Protein AF-A0A2S7IJK1-F1 (afdb_monomer_lite)

Secondary structure (DSSP, 8-state):
-------------------TT----GGGS-HHHHHHHHHHHHHHHHHHHTHHHHHHHHHHHTHHHIIIII-GGGG-GGG--TTHHHHHHHHHHHHHHHHHHHHHHHHHHHH---TTGGG-------PPPP----PPPP-------S---TTS-----------

Radius of gyration: 39.15 Å; chains: 1; bounding box: 92×55×127 Å

pLDDT: mean 71.34, std 16.33, range [29.38, 93.75]

Foldseek 3Di:
DDDDDDDDDPDDDDDDPDDVPPDPDPPPDDPVVVVVVVVVVVVVVVVVVVPVVVVVVVCVVCLVVLQPPPDPCVVPCVVVCSNVVVVVVVVVVVVVVVVVVVVVVVVVVVPPPPPPPPPPPPPDPPPPDDPPPPDPDPPPPPPDPPDDPPPDDDDDPPPPPDD

Organism: NCBI:txid2094562

Structure (mmCIF, N/CA/C/O backbone):
data_AF-A0A2S7IJK1-F1
#
_entry.id   AF-A0A2S7IJK1-F1
#
loop_
_atom_site.group_PDB
_atom_site.id
_atom_site.type_symbol
_atom_site.label_atom_id
_atom_site.label_alt_id
_atom_site.label_comp_id
_atom_site.label_asym_id
_atom_site.label_entity_id
_atom_site.label_seq_id
_atom_site.pdbx_PDB_ins_code
_atom_site.Cartn_x
_atom_site.Cartn_y
_atom_site.Cartn_z
_atom_site.occupancy
_atom_site.B_iso_or_equiv
_atom_site.auth_seq_id
_atom_site.auth_comp_id
_atom_site.auth_asym_id
_atom_site.auth_atom_id
_atom_site.pdbx_PDB_model_num
ATOM 1 N N . MET A 1 1 ? 23.307 -27.486 -86.093 1.00 36.75 1 MET A N 1
ATOM 2 C CA . MET A 1 1 ? 22.169 -27.762 -85.185 1.00 36.75 1 MET A CA 1
ATOM 3 C C . MET A 1 1 ? 22.635 -27.444 -83.759 1.00 36.75 1 MET A C 1
ATOM 5 O O . MET A 1 1 ? 23.366 -28.226 -83.182 1.00 36.75 1 MET A O 1
ATOM 9 N N . ARG A 1 2 ? 22.674 -26.164 -83.368 1.00 34.09 2 ARG A N 1
ATOM 10 C CA . ARG A 1 2 ? 21.697 -25.441 -82.521 1.00 34.09 2 ARG A CA 1
ATOM 11 C C . ARG A 1 2 ? 21.372 -26.176 -81.206 1.00 34.09 2 ARG A C 1
ATOM 13 O O . ARG A 1 2 ? 20.333 -26.810 -81.090 1.00 34.09 2 ARG A O 1
ATOM 20 N N . TRP A 1 3 ? 22.276 -26.059 -80.233 1.00 29.38 3 TRP A N 1
ATOM 21 C CA . TRP A 1 3 ? 22.017 -26.398 -78.833 1.00 29.38 3 TRP A CA 1
ATOM 22 C C . TRP A 1 3 ? 21.166 -25.297 -78.191 1.00 29.38 3 TRP A C 1
ATOM 24 O O . TRP A 1 3 ? 21.508 -24.116 -78.251 1.00 29.38 3 TRP A O 1
ATOM 34 N N . VAL A 1 4 ? 20.024 -25.692 -77.632 1.00 40.91 4 VAL A N 1
ATOM 35 C CA . VAL A 1 4 ? 19.070 -24.820 -76.941 1.00 40.91 4 VAL A CA 1
ATOM 36 C C . VAL A 1 4 ? 19.519 -24.639 -75.492 1.00 40.91 4 VAL A C 1
ATOM 38 O O . VAL A 1 4 ? 19.844 -25.596 -74.796 1.00 40.91 4 VAL A O 1
ATOM 41 N N . SER A 1 5 ? 19.544 -23.380 -75.063 1.00 42.59 5 SER A N 1
ATOM 42 C CA . SER A 1 5 ? 19.915 -22.919 -73.728 1.00 42.59 5 SER A CA 1
ATOM 43 C C . SER A 1 5 ? 18.899 -23.385 -72.675 1.00 42.59 5 SER A C 1
ATOM 45 O O . SER A 1 5 ? 17.737 -22.977 -72.700 1.00 42.59 5 SER A O 1
ATOM 47 N N . GLY A 1 6 ? 19.335 -24.231 -71.740 1.00 40.25 6 GLY A N 1
ATOM 48 C CA . GLY A 1 6 ? 18.597 -24.545 -70.518 1.00 40.25 6 GLY A CA 1
ATOM 49 C C . GLY A 1 6 ? 18.826 -23.453 -69.475 1.00 40.25 6 GLY A C 1
ATOM 50 O O . GLY A 1 6 ? 19.932 -23.303 -68.960 1.00 40.25 6 GLY A O 1
ATOM 51 N N . LYS A 1 7 ? 17.785 -22.674 -69.160 1.00 48.88 7 LYS A N 1
ATOM 52 C CA . LYS A 1 7 ? 17.799 -21.719 -68.044 1.00 48.88 7 LYS A CA 1
ATOM 53 C C . LYS A 1 7 ? 17.860 -22.490 -66.728 1.00 48.88 7 LYS A C 1
ATOM 55 O O . LYS A 1 7 ? 16.902 -23.160 -66.352 1.00 48.88 7 LYS A O 1
ATOM 60 N N . ILE A 1 8 ? 18.969 -22.344 -66.014 1.00 44.12 8 ILE A N 1
ATOM 61 C CA . ILE A 1 8 ? 19.103 -22.765 -64.621 1.00 44.12 8 ILE A CA 1
ATOM 62 C C . ILE A 1 8 ? 18.239 -21.825 -63.772 1.00 44.12 8 ILE A C 1
ATOM 64 O O . ILE A 1 8 ? 18.529 -20.639 -63.611 1.00 44.12 8 ILE A O 1
ATOM 68 N N . PHE A 1 9 ? 17.136 -22.368 -63.268 1.00 36.38 9 PHE A N 1
ATOM 69 C CA . PHE A 1 9 ? 16.229 -21.735 -62.322 1.00 36.38 9 PHE A CA 1
ATOM 70 C C . PHE A 1 9 ? 16.947 -21.585 -60.971 1.00 36.38 9 PHE A C 1
ATOM 72 O O . PHE A 1 9 ? 17.066 -22.536 -60.200 1.00 36.38 9 PHE A O 1
ATOM 79 N N . LYS A 1 10 ? 17.480 -20.388 -60.701 1.00 46.62 10 LYS A N 1
ATOM 80 C CA . LYS A 1 10 ? 18.126 -20.024 -59.432 1.00 46.62 10 LYS A CA 1
ATOM 81 C C . LYS A 1 10 ? 17.058 -19.874 -58.346 1.00 46.62 10 LYS A C 1
ATOM 83 O O . LYS A 1 10 ? 16.572 -18.779 -58.081 1.00 46.62 10 LYS A O 1
ATOM 88 N N . SER A 1 11 ? 16.676 -20.991 -57.738 1.00 48.47 11 SER A N 1
ATOM 89 C CA . SER A 1 11 ? 15.783 -21.030 -56.584 1.00 48.47 11 SER A CA 1
ATOM 90 C C . SER A 1 11 ? 16.579 -21.234 -55.298 1.00 48.47 11 SER A C 1
ATOM 92 O O . SER A 1 11 ? 17.217 -22.264 -55.119 1.00 48.47 11 SER A O 1
ATOM 94 N N . ARG A 1 12 ? 16.401 -20.276 -54.379 1.00 50.56 12 ARG A N 1
ATOM 95 C CA . ARG A 1 12 ? 16.329 -20.487 -52.925 1.00 50.56 12 ARG A CA 1
ATOM 96 C C . ARG A 1 12 ? 17.624 -20.899 -52.209 1.00 50.56 12 ARG A C 1
ATOM 98 O O . ARG A 1 12 ? 17.880 -22.071 -51.974 1.00 50.56 12 ARG A O 1
ATOM 105 N N . THR A 1 13 ? 18.307 -19.897 -51.662 1.00 48.97 13 THR A N 1
ATOM 106 C CA . THR A 1 13 ? 19.014 -20.016 -50.377 1.00 48.97 13 THR A CA 1
ATOM 107 C C . THR A 1 13 ? 18.456 -18.964 -49.418 1.00 48.97 13 THR A C 1
ATOM 109 O O . THR A 1 13 ? 19.005 -17.882 -49.235 1.00 48.97 13 THR A O 1
ATOM 112 N N . LEU A 1 14 ? 17.290 -19.280 -48.848 1.00 46.97 14 LEU A N 1
ATOM 113 C CA . LEU A 1 14 ? 16.829 -18.668 -47.605 1.00 46.97 14 LEU A CA 1
ATOM 114 C C . LEU A 1 14 ? 17.684 -19.249 -46.473 1.00 46.97 14 LEU A C 1
ATOM 116 O O . LEU A 1 14 ? 17.769 -20.466 -46.352 1.00 46.97 14 LEU A O 1
ATOM 120 N N . PHE A 1 15 ? 18.303 -18.345 -45.712 1.00 47.25 15 PHE A N 1
ATOM 121 C CA . PHE A 1 15 ? 18.623 -18.429 -44.285 1.00 47.25 15 PHE A CA 1
ATOM 122 C C . PHE A 1 15 ? 19.035 -19.795 -43.734 1.00 47.25 15 PHE A C 1
ATOM 124 O O . PHE A 1 15 ? 18.177 -20.632 -43.530 1.00 47.25 15 PHE A O 1
ATOM 131 N N . PHE A 1 16 ? 20.308 -19.942 -43.362 1.00 43.44 16 PHE A N 1
ATOM 132 C CA . PHE A 1 16 ? 20.716 -20.468 -42.048 1.00 43.44 16 PHE A CA 1
ATOM 133 C C . PHE A 1 16 ? 22.202 -20.143 -41.830 1.00 43.44 16 PHE A C 1
ATOM 135 O O . PHE A 1 16 ? 23.085 -20.988 -41.931 1.00 43.44 16 PHE A O 1
ATOM 142 N N . GLY A 1 17 ? 22.482 -18.867 -41.559 1.00 40.34 17 GLY A N 1
ATOM 143 C CA . GLY A 1 17 ? 23.702 -18.480 -40.858 1.00 40.34 17 GLY A CA 1
ATOM 144 C C . GLY A 1 17 ? 23.438 -18.600 -39.360 1.00 40.34 17 GLY A C 1
ATOM 145 O O . GLY A 1 17 ? 22.899 -17.673 -38.764 1.00 40.34 17 GLY A O 1
ATOM 146 N N . ASN A 1 18 ? 23.759 -19.750 -38.768 1.00 52.12 18 ASN A N 1
ATOM 147 C CA . ASN A 1 18 ? 23.688 -19.956 -37.321 1.00 52.12 18 ASN A CA 1
ATOM 148 C C . ASN A 1 18 ? 24.892 -19.275 -36.657 1.00 52.12 18 ASN A C 1
ATOM 150 O O . ASN A 1 18 ? 25.965 -19.864 -36.549 1.00 52.12 18 ASN A O 1
ATOM 154 N N . ASN A 1 19 ? 24.714 -18.022 -36.235 1.00 53.47 19 ASN A N 1
ATOM 155 C CA . ASN A 1 19 ? 25.627 -17.351 -35.316 1.00 53.47 19 ASN A CA 1
ATOM 156 C C . ASN A 1 19 ? 25.041 -17.444 -33.889 1.00 53.47 19 ASN A C 1
ATOM 158 O O . ASN A 1 19 ? 23.976 -16.869 -33.652 1.00 53.47 19 ASN A O 1
ATOM 162 N N . PRO A 1 20 ? 25.702 -18.133 -32.940 1.00 57.44 20 PRO A N 1
ATOM 163 C CA . PRO A 1 20 ? 25.201 -18.321 -31.574 1.00 57.44 20 PRO A CA 1
ATOM 164 C C . PRO A 1 20 ? 25.241 -17.051 -30.702 1.00 57.44 20 PRO A C 1
ATOM 166 O O . PRO A 1 20 ? 24.841 -17.094 -29.543 1.00 57.44 20 PRO A O 1
ATOM 169 N N . ASN A 1 21 ? 25.665 -15.909 -31.253 1.00 58.56 21 ASN A N 1
ATOM 170 C CA . ASN A 1 21 ? 25.837 -14.655 -30.515 1.00 58.56 21 ASN A CA 1
ATOM 171 C C . ASN A 1 21 ? 24.755 -13.613 -30.843 1.00 58.56 21 ASN A C 1
ATOM 173 O O . ASN A 1 21 ? 24.839 -12.472 -30.387 1.00 58.56 21 ASN A O 1
ATOM 177 N N . ALA A 1 22 ? 23.743 -13.966 -31.642 1.00 52.34 22 ALA A N 1
ATOM 178 C CA . ALA A 1 22 ? 22.613 -13.089 -31.935 1.00 52.34 22 ALA A CA 1
ATOM 179 C C . ALA A 1 22 ? 21.625 -13.064 -30.755 1.00 52.34 22 ALA A C 1
ATOM 181 O O . ALA A 1 22 ? 20.465 -13.452 -30.872 1.00 52.34 22 ALA A O 1
ATOM 182 N N . GLY A 1 23 ? 22.097 -12.600 -29.596 1.00 57.75 23 GLY A N 1
ATOM 183 C CA . GLY A 1 23 ? 21.209 -12.115 -28.550 1.00 57.75 23 GLY A CA 1
ATOM 184 C C . GLY A 1 23 ? 20.330 -11.009 -29.131 1.00 57.75 23 GLY A C 1
ATOM 185 O O . GLY A 1 23 ? 20.799 -10.194 -29.930 1.00 57.75 23 GLY A O 1
ATOM 186 N N . LEU A 1 24 ? 19.046 -11.002 -28.769 1.00 57.41 24 LEU A N 1
ATOM 187 C CA . LEU A 1 24 ? 18.099 -9.969 -29.180 1.00 57.41 24 LEU A CA 1
ATOM 188 C C . LEU A 1 24 ? 18.638 -8.594 -28.765 1.00 57.41 24 LEU A C 1
ATOM 190 O O . LEU A 1 24 ? 18.512 -8.174 -27.617 1.00 57.41 24 LEU A O 1
ATOM 194 N N . THR A 1 25 ? 19.247 -7.874 -29.702 1.00 57.34 25 THR A N 1
ATOM 195 C CA . THR A 1 25 ? 19.670 -6.500 -29.466 1.00 57.34 25 THR A CA 1
ATOM 196 C C . THR A 1 25 ? 18.445 -5.596 -29.599 1.00 57.34 25 THR A C 1
ATOM 198 O O . THR A 1 25 ? 17.846 -5.454 -30.665 1.00 57.34 25 THR A O 1
ATOM 201 N N . PHE A 1 26 ? 18.073 -4.935 -28.499 1.00 56.41 26 PHE A N 1
ATOM 202 C CA . PHE A 1 26 ? 16.980 -3.949 -28.400 1.00 56.41 26 PHE A CA 1
ATOM 203 C C . PHE A 1 26 ? 17.116 -2.742 -29.363 1.00 56.41 26 PHE A C 1
ATOM 205 O O . PHE A 1 26 ? 16.233 -1.880 -29.446 1.00 56.41 26 PHE A O 1
ATOM 212 N N . ALA A 1 27 ? 18.218 -2.669 -30.113 1.00 59.88 27 ALA A N 1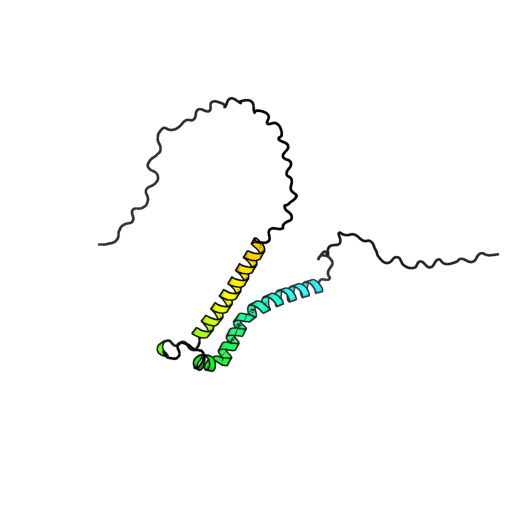
ATOM 213 C CA . ALA A 1 27 ? 18.488 -1.647 -31.111 1.00 59.88 27 ALA A CA 1
ATOM 214 C C . ALA A 1 27 ? 17.602 -1.777 -32.367 1.00 59.88 27 ALA A C 1
ATOM 216 O O . ALA A 1 27 ? 17.301 -0.759 -32.982 1.00 59.88 27 ALA A O 1
ATOM 217 N N . ALA A 1 28 ? 17.122 -2.980 -32.711 1.00 59.31 28 ALA A N 1
ATOM 218 C CA . ALA A 1 28 ? 16.442 -3.249 -33.986 1.00 59.31 28 ALA A CA 1
ATOM 219 C C . ALA A 1 28 ? 14.895 -3.300 -33.928 1.00 59.31 28 ALA A C 1
ATOM 221 O O . ALA A 1 28 ? 14.265 -3.783 -34.867 1.00 59.31 28 ALA A O 1
ATOM 222 N N . MET A 1 29 ? 14.253 -2.820 -32.852 1.00 65.25 29 MET A N 1
ATOM 223 C CA . MET A 1 29 ? 12.781 -2.774 -32.764 1.00 65.25 29 MET A CA 1
ATOM 224 C C . MET A 1 29 ? 12.194 -1.444 -33.277 1.00 65.25 29 MET A C 1
ATOM 226 O O . MET A 1 29 ? 12.706 -0.383 -32.898 1.00 65.25 29 MET A O 1
ATOM 230 N N . PRO A 1 30 ? 11.098 -1.470 -34.071 1.00 76.38 30 PRO A N 1
ATOM 231 C CA . PRO A 1 30 ? 10.404 -0.267 -34.531 1.00 76.38 30 PRO A CA 1
ATOM 232 C C . PRO A 1 30 ? 9.919 0.585 -33.341 1.00 76.38 30 PRO A C 1
ATOM 234 O O . PRO A 1 30 ? 9.541 0.030 -32.304 1.00 76.38 30 PRO A O 1
ATOM 237 N N . PRO A 1 31 ? 9.902 1.927 -33.471 1.00 75.75 31 PRO A N 1
ATOM 238 C CA . PRO A 1 31 ? 9.685 2.854 -32.351 1.00 75.75 31 PRO A CA 1
ATOM 239 C C . PRO A 1 31 ? 8.368 2.606 -31.601 1.00 75.75 31 PRO A C 1
ATOM 241 O O . PRO A 1 31 ? 8.317 2.748 -30.382 1.00 75.75 31 PRO A O 1
ATOM 244 N N . PHE A 1 32 ? 7.337 2.130 -32.303 1.00 77.88 32 PHE A N 1
ATOM 245 C CA . PHE A 1 32 ? 6.035 1.787 -31.729 1.00 77.88 32 PHE A CA 1
ATOM 246 C C . PHE A 1 32 ? 6.097 0.682 -30.666 1.00 77.88 32 PHE A C 1
ATOM 248 O O . PHE A 1 32 ? 5.414 0.771 -29.650 1.00 77.88 32 PHE A O 1
ATOM 255 N N . ILE A 1 33 ? 6.943 -0.336 -30.852 1.00 82.19 33 ILE A N 1
ATOM 256 C CA . ILE A 1 33 ? 7.031 -1.471 -29.918 1.00 82.19 33 ILE A CA 1
ATOM 257 C C . ILE A 1 33 ? 7.671 -1.036 -28.595 1.00 82.19 33 ILE A C 1
ATOM 259 O O . ILE A 1 33 ? 7.265 -1.503 -27.533 1.00 82.19 33 ILE A O 1
ATOM 263 N N . LYS A 1 34 ? 8.607 -0.080 -28.643 1.00 80.44 34 LYS A N 1
ATOM 264 C CA . LYS A 1 34 ? 9.253 0.484 -27.449 1.00 80.44 34 LYS A CA 1
ATOM 265 C C . LYS A 1 34 ? 8.263 1.297 -26.611 1.00 80.44 34 LYS A C 1
ATOM 267 O O . LYS A 1 34 ? 8.227 1.156 -25.394 1.00 80.44 34 LYS A O 1
ATOM 272 N N . SER A 1 35 ? 7.414 2.103 -27.247 1.00 84.94 35 SER A N 1
ATOM 273 C CA . 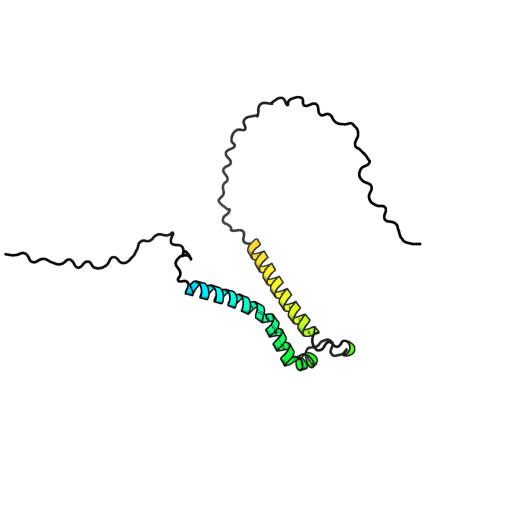SER A 1 35 ? 6.366 2.848 -26.536 1.00 84.94 35 SER A CA 1
ATOM 274 C C . SER A 1 35 ? 5.328 1.919 -25.908 1.00 84.94 35 SER A C 1
ATOM 276 O O . SER A 1 35 ? 4.941 2.131 -24.762 1.00 84.94 35 SER A O 1
ATOM 278 N N . ILE A 1 36 ? 4.928 0.854 -26.611 1.00 91.56 36 ILE A N 1
ATOM 279 C CA . ILE A 1 36 ? 4.000 -0.147 -26.067 1.00 91.56 36 ILE A CA 1
ATOM 280 C C . ILE A 1 36 ? 4.626 -0.866 -24.868 1.00 91.56 36 ILE A C 1
ATOM 282 O O . ILE A 1 36 ? 3.959 -1.014 -23.846 1.00 91.56 36 ILE A O 1
ATOM 286 N N . SER A 1 37 ? 5.903 -1.263 -24.940 1.00 90.38 37 SER A N 1
ATOM 287 C CA . SER A 1 37 ? 6.563 -1.939 -23.816 1.00 90.38 37 SER A CA 1
ATOM 288 C C . SER A 1 37 ? 6.679 -1.037 -22.590 1.00 90.38 37 SER A C 1
ATOM 290 O O . SER A 1 37 ? 6.482 -1.506 -21.473 1.00 90.38 37 SER A O 1
ATOM 292 N N . VAL A 1 38 ? 6.969 0.255 -22.786 1.00 91.62 38 VAL A N 1
ATOM 293 C CA . VAL A 1 38 ? 7.041 1.233 -21.693 1.00 91.62 38 VAL A CA 1
ATOM 294 C C . VAL A 1 38 ? 5.667 1.431 -21.062 1.00 91.62 38 VAL A C 1
ATOM 296 O O . VAL A 1 38 ? 5.544 1.272 -19.854 1.00 91.62 38 VAL A O 1
ATOM 299 N N . VAL A 1 39 ? 4.622 1.692 -21.854 1.00 93.75 39 VAL A N 1
ATOM 300 C CA . VAL A 1 39 ? 3.255 1.860 -21.329 1.00 93.75 39 VAL A CA 1
ATOM 301 C C . VAL A 1 39 ? 2.785 0.601 -20.602 1.00 93.75 39 VAL A C 1
ATOM 303 O O . VAL A 1 39 ? 2.186 0.700 -19.535 1.00 93.75 39 VAL A O 1
ATOM 306 N N . PHE A 1 40 ? 3.096 -0.581 -21.132 1.00 93.25 40 PHE A N 1
ATOM 307 C CA . PHE A 1 40 ? 2.763 -1.851 -20.497 1.00 93.25 40 PHE A CA 1
ATOM 308 C C . PHE A 1 40 ? 3.487 -2.033 -19.156 1.00 93.25 40 PHE A C 1
ATOM 310 O O . PHE A 1 40 ? 2.843 -2.326 -18.150 1.00 93.25 40 PHE A O 1
ATOM 317 N N . LEU A 1 41 ? 4.801 -1.791 -19.106 1.00 92.12 41 LEU A N 1
ATOM 318 C CA . LEU A 1 41 ? 5.581 -1.846 -17.865 1.00 92.12 41 LEU A CA 1
ATOM 319 C C . LEU A 1 41 ? 5.080 -0.833 -16.829 1.00 92.12 41 LEU A C 1
ATOM 321 O O . LEU A 1 41 ? 4.899 -1.184 -15.663 1.00 92.12 41 LEU A O 1
ATOM 325 N N . THR A 1 42 ? 4.803 0.403 -17.247 1.00 92.88 42 THR A N 1
ATOM 326 C CA . THR A 1 42 ? 4.225 1.431 -16.375 1.00 92.88 42 THR A CA 1
ATOM 327 C C . THR A 1 42 ? 2.835 1.021 -15.882 1.00 92.88 42 THR A C 1
ATOM 329 O O . THR A 1 42 ? 2.541 1.167 -14.698 1.00 92.88 42 THR A O 1
ATOM 332 N N . GLY A 1 43 ? 2.002 0.433 -16.744 1.00 93.50 43 GLY A N 1
ATOM 333 C CA . GLY A 1 43 ? 0.691 -0.113 -16.390 1.00 93.50 43 GLY A CA 1
ATOM 334 C C . GLY A 1 43 ? 0.768 -1.203 -15.320 1.00 93.50 43 GLY A C 1
ATOM 335 O O . GLY A 1 43 ? 0.016 -1.167 -14.350 1.00 93.50 43 GLY A O 1
ATOM 336 N N . LEU A 1 44 ? 1.717 -2.134 -15.432 1.00 89.69 44 LEU A N 1
ATOM 337 C CA . LEU A 1 44 ? 1.913 -3.190 -14.432 1.00 89.69 44 LEU A CA 1
ATOM 338 C C . LEU A 1 44 ? 2.318 -2.638 -13.058 1.00 89.69 44 LEU A C 1
ATOM 340 O O . LEU A 1 44 ? 1.890 -3.169 -12.032 1.00 89.69 44 LEU A O 1
ATOM 344 N N . LEU A 1 45 ? 3.107 -1.563 -13.027 1.00 88.25 45 LEU A N 1
ATOM 345 C CA . LEU A 1 45 ? 3.467 -0.871 -11.787 1.00 88.25 45 LEU A CA 1
ATOM 346 C C . LEU A 1 45 ? 2.257 -0.143 -11.181 1.00 88.25 45 LEU A C 1
ATOM 348 O O . LEU A 1 45 ? 2.049 -0.207 -9.970 1.00 88.25 45 LEU A O 1
ATOM 352 N N . LEU A 1 46 ? 1.419 0.476 -12.019 1.00 89.06 46 LEU A N 1
ATOM 353 C CA . LEU A 1 46 ? 0.172 1.127 -11.601 1.00 89.06 46 LEU A CA 1
ATOM 354 C C . LEU A 1 46 ? -0.833 0.131 -11.002 1.00 89.06 46 LEU A C 1
ATOM 356 O O . LEU A 1 46 ? -1.496 0.434 -10.018 1.00 89.06 46 LEU A O 1
ATOM 360 N N . VAL A 1 47 ? -0.925 -1.093 -11.528 1.00 87.94 47 VAL A N 1
ATOM 361 C CA . VAL A 1 47 ? -1.814 -2.123 -10.956 1.00 87.94 47 VAL A CA 1
ATOM 362 C C . VAL A 1 47 ? -1.471 -2.414 -9.490 1.00 87.94 47 VAL A C 1
ATOM 364 O O . VAL A 1 47 ? -2.371 -2.617 -8.678 1.00 87.94 47 VAL A O 1
ATOM 367 N N . ARG A 1 48 ? -0.183 -2.383 -9.120 1.00 81.94 48 ARG A N 1
ATOM 368 C CA . ARG A 1 48 ? 0.245 -2.572 -7.724 1.00 81.94 48 ARG A CA 1
ATOM 369 C C . ARG A 1 48 ? -0.158 -1.402 -6.832 1.00 81.94 48 ARG A C 1
ATOM 371 O O . ARG A 1 48 ? -0.536 -1.625 -5.686 1.00 81.94 48 ARG A O 1
ATOM 378 N N . THR A 1 49 ? -0.128 -0.173 -7.344 1.00 85.31 49 THR A N 1
ATOM 379 C CA . THR A 1 49 ? -0.504 1.014 -6.563 1.00 85.31 49 THR A CA 1
ATOM 380 C C . THR A 1 49 ? -2.016 1.157 -6.383 1.00 85.31 49 THR A C 1
ATOM 382 O O . THR A 1 49 ? -2.451 1.772 -5.412 1.00 85.31 49 THR A O 1
ATOM 385 N N . LEU A 1 50 ? -2.827 0.537 -7.247 1.00 87.69 50 LEU A N 1
ATOM 386 C CA . LEU A 1 50 ? -4.292 0.564 -7.158 1.00 87.69 50 LEU A CA 1
ATOM 387 C C . LEU A 1 50 ? -4.881 -0.318 -6.045 1.00 87.69 50 LEU A C 1
ATOM 389 O O . LEU A 1 50 ? -6.047 -0.148 -5.697 1.00 87.69 50 LEU A O 1
ATOM 393 N N . VAL A 1 51 ? -4.102 -1.220 -5.440 1.00 86.06 51 VAL A N 1
ATOM 394 C CA . VAL A 1 51 ? -4.603 -2.126 -4.390 1.00 86.06 51 VAL A CA 1
ATOM 395 C C . VAL A 1 51 ? -5.084 -1.353 -3.156 1.00 86.06 51 VAL A C 1
ATOM 397 O O . VAL A 1 51 ? -6.176 -1.603 -2.651 1.00 86.06 51 VAL A O 1
ATOM 400 N N . VAL A 1 52 ? -4.308 -0.371 -2.692 1.00 85.94 52 VAL A N 1
ATOM 401 C CA . VAL A 1 52 ? -4.634 0.435 -1.502 1.00 85.94 52 VAL A CA 1
ATOM 402 C C . VAL A 1 52 ? -5.913 1.274 -1.669 1.00 85.94 52 VAL A C 1
ATOM 404 O O . VAL A 1 52 ? -6.800 1.159 -0.819 1.00 85.94 52 VAL A O 1
ATOM 407 N N . PRO A 1 53 ? -6.075 2.094 -2.729 1.00 87.50 53 PRO A N 1
ATOM 408 C CA . PRO A 1 53 ? -7.304 2.864 -2.917 1.00 87.50 53 PRO A CA 1
ATOM 409 C C . PRO A 1 53 ? -8.521 1.968 -3.166 1.00 87.50 53 PRO A C 1
ATOM 411 O O . PRO A 1 53 ? -9.619 2.318 -2.744 1.00 87.50 53 PRO A O 1
ATOM 414 N N . MET A 1 54 ? -8.341 0.796 -3.781 1.00 89.44 54 MET A N 1
ATOM 415 C CA . MET A 1 54 ? -9.429 -0.162 -3.977 1.00 89.44 54 MET A CA 1
ATOM 416 C C . MET A 1 54 ? -9.957 -0.697 -2.636 1.00 89.44 54 MET A C 1
ATOM 418 O O . MET A 1 54 ? -11.160 -0.656 -2.391 1.00 89.44 54 MET A O 1
ATOM 422 N N . VAL A 1 55 ? -9.067 -1.052 -1.700 1.00 87.56 55 VAL A N 1
ATOM 423 C CA . VAL A 1 55 ? -9.455 -1.443 -0.330 1.00 87.56 55 VAL A CA 1
ATOM 424 C C . VAL A 1 55 ? -10.188 -0.317 0.405 1.00 87.56 55 VAL A C 1
ATOM 426 O O . VAL A 1 55 ? -11.131 -0.585 1.153 1.00 87.56 55 VAL A O 1
ATOM 429 N N . PHE A 1 56 ? -9.778 0.937 0.200 1.00 89.44 56 PHE A N 1
ATOM 430 C CA . PHE A 1 56 ? -10.440 2.088 0.812 1.00 89.44 56 PHE A CA 1
ATOM 431 C C . PHE A 1 56 ? -11.846 2.321 0.241 1.00 89.44 56 PHE A C 1
ATOM 433 O O . PHE A 1 56 ? -12.787 2.523 1.004 1.00 89.44 56 PHE A O 1
ATOM 440 N N . LEU A 1 57 ? -12.019 2.209 -1.079 1.00 90.81 57 LEU A N 1
ATOM 441 C CA . LEU A 1 57 ? -13.332 2.290 -1.728 1.00 90.81 57 LEU A CA 1
ATOM 442 C C . LEU A 1 57 ? -14.288 1.211 -1.204 1.00 90.81 57 LEU A C 1
ATOM 444 O O . LEU A 1 57 ? -15.423 1.506 -0.832 1.00 90.81 57 LEU A O 1
ATOM 448 N N . ASP A 1 58 ? -13.812 -0.029 -1.103 1.00 88.62 58 ASP A N 1
ATOM 449 C CA . ASP A 1 58 ? -14.571 -1.145 -0.535 1.00 88.62 58 ASP A CA 1
ATOM 450 C C . ASP A 1 58 ? -14.959 -0.932 0.937 1.00 88.62 58 ASP A C 1
ATOM 452 O O . ASP A 1 58 ? -15.991 -1.440 1.388 1.00 88.62 58 ASP A O 1
ATOM 456 N N . PHE A 1 59 ? -14.131 -0.213 1.699 1.00 90.75 59 PHE A N 1
ATOM 457 C CA . PHE A 1 59 ? -14.423 0.172 3.078 1.00 90.75 59 PHE A CA 1
ATOM 458 C C . PHE A 1 59 ? -15.516 1.243 3.129 1.00 90.75 59 PHE A C 1
ATOM 460 O O . PHE A 1 59 ? -16.498 1.061 3.847 1.00 90.75 59 PHE A O 1
ATOM 467 N N . SER A 1 60 ? -15.398 2.307 2.329 1.00 89.06 60 SER A N 1
ATOM 468 C CA . SER A 1 60 ? -16.383 3.394 2.282 1.00 89.06 60 SER A CA 1
ATOM 469 C C . SER A 1 60 ? -17.768 2.916 1.843 1.00 89.06 60 SER A C 1
ATOM 471 O O . SER A 1 60 ? -18.767 3.326 2.424 1.00 89.06 60 SER A O 1
ATOM 473 N N . LEU A 1 61 ?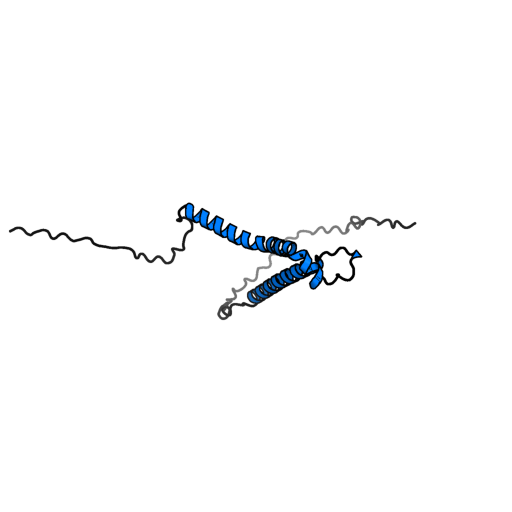 -17.848 1.997 0.874 1.00 92.06 61 LEU A N 1
ATOM 474 C CA . LEU A 1 61 ? -19.126 1.455 0.395 1.00 92.06 61 LEU A CA 1
ATOM 475 C C . LEU A 1 61 ? -19.868 0.605 1.441 1.00 92.06 61 LEU A C 1
ATOM 477 O O . LEU A 1 61 ? -21.087 0.477 1.369 1.00 92.06 61 LEU A O 1
ATOM 481 N N . ARG A 1 62 ? -19.155 -0.002 2.400 1.00 92.50 62 ARG A N 1
ATOM 482 C CA . ARG A 1 62 ? -19.726 -0.925 3.404 1.00 92.50 62 ARG A CA 1
ATOM 483 C C . ARG A 1 62 ? -19.451 -0.491 4.843 1.00 92.50 62 ARG A C 1
ATOM 485 O O . ARG A 1 62 ? -19.470 -1.324 5.751 1.00 92.50 62 ARG A O 1
ATOM 492 N N . GLN A 1 63 ? -19.202 0.795 5.068 1.00 90.00 63 GLN A N 1
ATOM 493 C CA . GLN A 1 63 ? -18.776 1.306 6.369 1.00 90.00 63 GLN A CA 1
ATOM 494 C C . GLN A 1 63 ? -19.786 0.984 7.485 1.00 90.00 63 GLN A C 1
ATOM 496 O O . GLN A 1 63 ? -19.386 0.538 8.561 1.00 90.00 63 GLN A O 1
ATOM 501 N N . GLU A 1 64 ? -21.087 1.100 7.204 1.00 90.44 64 GLU A N 1
ATOM 502 C CA . GLU A 1 64 ? -22.168 0.780 8.151 1.00 90.44 64 GLU A CA 1
ATOM 503 C C . GLU A 1 64 ? -22.142 -0.685 8.612 1.00 90.44 64 GLU A C 1
ATOM 505 O O . GLU A 1 64 ? -22.237 -0.988 9.805 1.00 90.44 64 GLU A O 1
ATOM 510 N N . TYR A 1 65 ? -21.934 -1.617 7.678 1.00 93.19 65 TYR A N 1
ATOM 511 C CA . TYR A 1 65 ? -21.810 -3.044 7.983 1.00 93.19 65 TYR A CA 1
ATOM 512 C C . TYR A 1 65 ? -20.560 -3.335 8.827 1.00 93.19 65 TYR A C 1
ATOM 514 O O . TYR A 1 65 ? -20.593 -4.106 9.787 1.00 93.19 65 TYR A O 1
ATOM 522 N N . ILE A 1 66 ? -19.444 -2.679 8.509 1.00 92.44 66 ILE A N 1
ATOM 523 C CA . ILE A 1 66 ? -18.185 -2.862 9.238 1.00 92.44 66 ILE A CA 1
ATOM 524 C C . ILE A 1 66 ? -18.313 -2.334 10.673 1.00 92.44 66 ILE A C 1
ATOM 526 O O . ILE A 1 66 ? -17.886 -3.005 11.615 1.00 92.44 66 ILE A O 1
ATOM 530 N N . LYS A 1 67 ? -18.944 -1.171 10.860 1.00 91.56 67 LYS A N 1
ATOM 531 C CA . LYS A 1 67 ? -19.165 -0.557 12.176 1.00 91.56 67 LYS A CA 1
ATOM 532 C C . LYS A 1 67 ? -20.046 -1.420 13.085 1.00 91.56 67 LYS A C 1
ATOM 534 O O . LYS A 1 67 ? -19.774 -1.519 14.279 1.00 91.56 67 LYS A O 1
ATOM 539 N N . THR A 1 68 ? -21.071 -2.061 12.531 1.00 89.38 68 THR A N 1
ATOM 540 C CA . THR A 1 68 ? -22.063 -2.834 13.295 1.00 89.38 68 THR A CA 1
ATOM 541 C C . THR A 1 68 ? -21.602 -4.259 13.621 1.00 89.38 68 THR A C 1
ATOM 543 O O . THR A 1 68 ? -21.771 -4.714 14.758 1.00 89.38 68 THR A O 1
ATOM 546 N N . TYR A 1 69 ? -20.970 -4.952 12.666 1.00 89.81 69 TYR A N 1
ATOM 547 C CA . TYR A 1 69 ? -20.648 -6.379 12.804 1.00 89.81 69 TYR A CA 1
ATOM 548 C C . TYR A 1 69 ? -19.160 -6.689 13.019 1.00 89.81 69 TYR A C 1
ATOM 550 O O . TYR A 1 69 ? -18.853 -7.699 13.650 1.00 89.81 69 TYR A O 1
ATOM 558 N N . LEU A 1 70 ? -18.233 -5.851 12.535 1.00 91.38 70 LEU A N 1
ATOM 559 C CA . LEU A 1 70 ? -16.787 -6.144 12.551 1.00 91.38 70 LEU A CA 1
ATOM 560 C C . LEU A 1 70 ? -15.975 -5.257 13.510 1.00 91.38 70 LEU A C 1
ATOM 562 O O . LEU A 1 70 ? -14.828 -5.583 13.817 1.00 91.38 70 LEU A O 1
ATOM 566 N N . CYS A 1 71 ? -16.530 -4.138 13.977 1.00 90.69 71 CYS A N 1
ATOM 567 C CA . CYS A 1 71 ? -15.831 -3.213 14.864 1.00 90.69 71 CYS A CA 1
ATOM 568 C C . CYS A 1 71 ? -15.715 -3.771 16.292 1.00 90.69 71 CYS A C 1
ATOM 570 O O . CYS A 1 71 ? -16.714 -3.962 16.988 1.00 90.69 71 CYS A O 1
ATOM 572 N N . GLU A 1 72 ? -14.480 -3.957 16.760 1.00 89.25 72 GLU A N 1
ATOM 573 C CA . GLU A 1 72 ? -14.183 -4.444 18.115 1.00 89.25 72 GLU A CA 1
ATOM 574 C C . GLU A 1 72 ? -14.568 -3.401 19.187 1.00 89.25 72 GLU A C 1
ATOM 576 O O . GLU A 1 72 ? -15.110 -3.749 20.234 1.00 89.25 72 GLU A O 1
ATOM 581 N N . ASN A 1 73 ? -14.404 -2.104 18.890 1.00 87.69 73 ASN A N 1
ATOM 582 C CA . ASN A 1 73 ? -14.678 -0.992 19.815 1.00 87.69 73 ASN A CA 1
ATOM 583 C C . ASN A 1 73 ? -16.140 -0.502 19.807 1.00 87.69 73 ASN A C 1
ATOM 585 O O . ASN A 1 73 ? -16.425 0.610 20.249 1.00 87.69 73 ASN A O 1
ATOM 589 N N . ARG A 1 74 ? -17.089 -1.312 19.321 1.00 84.69 74 ARG A N 1
ATOM 590 C CA . ARG A 1 74 ? -18.515 -0.930 19.230 1.00 84.69 74 ARG A CA 1
ATOM 591 C C . ARG A 1 74 ? -19.165 -0.583 20.577 1.00 84.69 74 ARG A C 1
ATOM 593 O O . ARG A 1 74 ? -20.138 0.157 20.608 1.00 84.69 74 ARG A O 1
ATOM 600 N N . SER A 1 75 ? -18.631 -1.105 21.685 1.00 85.06 75 SER A N 1
ATOM 601 C CA . SER A 1 75 ? -19.121 -0.850 23.048 1.00 85.06 75 SER A CA 1
ATOM 602 C C . SER A 1 75 ? -18.639 0.477 23.644 1.00 85.06 75 SER A C 1
ATOM 604 O O . SER A 1 75 ? -19.052 0.827 24.745 1.00 85.06 75 SER A O 1
ATOM 606 N N . ARG A 1 76 ? -17.764 1.213 22.944 1.00 85.69 76 ARG A N 1
ATOM 607 C CA . ARG A 1 76 ? -17.169 2.474 23.410 1.00 85.69 76 ARG A CA 1
ATOM 608 C C . ARG A 1 76 ? -17.346 3.580 22.359 1.00 85.69 76 ARG A C 1
ATOM 610 O O . ARG A 1 76 ? -16.386 3.922 21.666 1.00 85.69 76 ARG A O 1
ATOM 617 N N . PRO A 1 77 ? -18.559 4.144 22.225 1.00 80.00 77 PRO A N 1
ATOM 618 C CA . PRO A 1 77 ? -18.853 5.171 21.223 1.00 80.00 77 PRO A CA 1
ATOM 619 C C . PRO A 1 77 ? -18.065 6.473 21.436 1.00 80.00 77 PRO A C 1
ATOM 621 O O . PRO A 1 77 ? -17.817 7.187 20.471 1.00 80.00 77 PRO A O 1
ATOM 624 N N . GLU A 1 78 ? -17.593 6.740 22.659 1.00 86.06 78 GLU A N 1
ATOM 625 C CA . GLU A 1 78 ? -16.775 7.916 23.004 1.00 86.06 78 GLU A CA 1
ATOM 626 C C . GLU A 1 78 ? -15.475 8.018 22.183 1.00 86.06 78 GLU A C 1
ATOM 628 O O . GLU A 1 78 ? -14.950 9.108 21.966 1.00 86.06 78 GLU A O 1
ATOM 633 N N . LEU A 1 79 ? -14.974 6.888 21.668 1.00 85.31 79 LEU A N 1
ATOM 634 C CA . LEU A 1 79 ? -13.746 6.812 20.871 1.00 85.31 79 LEU A CA 1
ATOM 635 C C . LEU A 1 79 ? -13.933 7.202 19.396 1.00 85.31 79 LEU A C 1
ATOM 637 O O . LEU A 1 79 ? -12.935 7.262 18.685 1.00 85.31 79 LEU A O 1
ATOM 641 N N . HIS A 1 80 ? -15.170 7.409 18.920 1.00 85.44 80 HIS A N 1
ATOM 642 C CA . HIS A 1 80 ? -15.467 7.805 17.532 1.00 85.44 80 HIS A CA 1
ATOM 643 C C . HIS A 1 80 ? -14.714 6.957 16.480 1.00 85.44 80 HIS A C 1
ATOM 645 O O . HIS A 1 80 ? -14.093 7.463 15.551 1.00 85.44 80 HIS A O 1
ATOM 651 N N . CYS A 1 81 ? -14.696 5.630 16.669 1.00 87.75 81 CYS A N 1
ATOM 652 C CA . CYS A 1 81 ? -13.841 4.737 15.881 1.00 87.75 81 CYS A CA 1
ATOM 653 C C . CYS A 1 81 ? -14.371 4.478 14.457 1.00 87.75 81 CYS A C 1
ATOM 655 O O . CYS A 1 81 ? -13.571 4.246 13.556 1.00 87.75 81 CYS A O 1
ATOM 657 N N . ASP A 1 82 ? -15.690 4.471 14.243 1.00 88.62 82 ASP A N 1
ATOM 658 C CA . ASP A 1 82 ? -16.341 4.352 12.921 1.00 88.62 82 ASP A CA 1
ATOM 659 C C . ASP A 1 82 ? -15.803 3.242 11.989 1.00 88.62 82 ASP A C 1
ATOM 661 O O . ASP A 1 82 ? -15.808 3.371 10.765 1.00 88.62 82 ASP A O 1
ATOM 665 N N . GLY A 1 83 ? -15.334 2.126 12.563 1.00 89.19 83 GLY A N 1
ATOM 666 C CA . GLY A 1 83 ? -14.794 0.984 11.813 1.00 89.19 83 GLY A CA 1
ATOM 667 C C . GLY A 1 83 ? -13.314 1.102 11.415 1.00 89.19 83 GLY A C 1
ATOM 668 O O . GLY A 1 83 ? -12.769 0.169 10.823 1.00 89.19 83 GLY A O 1
ATOM 669 N N . THR A 1 84 ? -12.624 2.187 11.783 1.00 88.56 84 THR A N 1
ATOM 670 C CA . THR A 1 84 ? -11.191 2.399 11.489 1.00 88.56 84 THR A CA 1
ATOM 671 C C . THR A 1 84 ? -10.278 1.335 12.106 1.00 88.56 84 THR A C 1
ATOM 673 O O . THR A 1 84 ? -9.246 1.003 11.520 1.00 88.56 84 THR A O 1
ATOM 676 N N . CYS A 1 85 ? -10.665 0.723 13.235 1.00 91.50 85 CYS A N 1
ATOM 677 C CA . CYS A 1 85 ? -9.885 -0.357 13.851 1.00 91.50 85 CYS A CA 1
ATOM 678 C C . CYS A 1 85 ? -9.759 -1.578 12.927 1.00 91.50 85 CYS A C 1
ATOM 680 O O . CYS A 1 85 ? -8.693 -2.189 12.842 1.00 91.50 85 CYS A O 1
ATOM 682 N N . TYR A 1 86 ? -10.829 -1.907 12.197 1.00 91.31 86 TYR A N 1
ATOM 683 C CA . TYR A 1 86 ? -10.853 -3.030 11.267 1.00 91.31 86 TYR A CA 1
ATOM 684 C C . TYR A 1 86 ? -9.943 -2.760 10.064 1.00 91.31 86 TYR A C 1
ATOM 686 O O . TYR A 1 86 ? -9.153 -3.624 9.677 1.00 91.31 86 TYR A O 1
ATOM 694 N N . LEU A 1 87 ? -9.994 -1.538 9.521 1.00 90.50 87 LEU A N 1
ATOM 695 C CA . LEU A 1 87 ? -9.133 -1.118 8.417 1.00 90.50 87 LEU A CA 1
ATOM 696 C C . LEU A 1 87 ? -7.652 -1.183 8.814 1.00 90.50 87 LEU A C 1
ATOM 698 O O . LEU A 1 87 ? -6.850 -1.788 8.103 1.00 90.50 87 LEU A O 1
ATOM 702 N N . ALA A 1 88 ? -7.301 -0.643 9.985 1.00 90.38 88 ALA A N 1
ATOM 703 C CA . ALA A 1 88 ? -5.936 -0.682 10.502 1.00 90.38 88 ALA A CA 1
ATOM 704 C C . ALA A 1 88 ? -5.429 -2.122 10.689 1.00 90.38 88 ALA A C 1
ATOM 706 O O . ALA A 1 88 ? -4.292 -2.431 10.333 1.00 90.38 88 ALA A O 1
ATOM 707 N N . LYS A 1 89 ? -6.275 -3.027 11.196 1.00 90.69 89 LYS A N 1
ATOM 708 C CA . LYS A 1 89 ? -5.937 -4.448 11.365 1.00 90.69 89 LYS A CA 1
ATOM 709 C C . LYS A 1 89 ? -5.696 -5.143 10.022 1.00 90.69 89 LYS A C 1
ATOM 711 O O . LYS A 1 89 ? -4.721 -5.878 9.886 1.00 90.69 89 LYS A O 1
ATOM 716 N N . LYS A 1 90 ? -6.536 -4.877 9.017 1.00 88.56 90 LYS A N 1
ATOM 717 C CA . LYS A 1 90 ? -6.401 -5.456 7.670 1.00 88.56 90 LYS A CA 1
ATOM 718 C C . LYS A 1 90 ? -5.142 -4.963 6.946 1.00 88.56 90 LYS A C 1
ATOM 720 O O . LYS A 1 90 ? -4.460 -5.760 6.303 1.00 88.56 90 LYS A O 1
ATOM 725 N N . LEU A 1 91 ? -4.800 -3.681 7.096 1.00 89.19 91 LEU A N 1
ATOM 726 C CA . LEU A 1 91 ? -3.568 -3.103 6.544 1.00 89.19 91 LEU A CA 1
ATOM 727 C C . LEU A 1 91 ? -2.316 -3.717 7.185 1.00 89.19 91 LEU A C 1
ATOM 729 O O . LEU A 1 91 ? -1.420 -4.146 6.464 1.00 89.19 91 LEU A O 1
ATOM 733 N N . LYS A 1 92 ? -2.289 -3.842 8.519 1.00 89.88 92 LYS A N 1
ATOM 734 C CA . LYS A 1 92 ? -1.179 -4.487 9.242 1.00 89.88 92 LYS A CA 1
ATOM 735 C C . LYS A 1 92 ? -0.994 -5.947 8.835 1.00 89.88 92 LYS A C 1
ATOM 737 O O . LYS A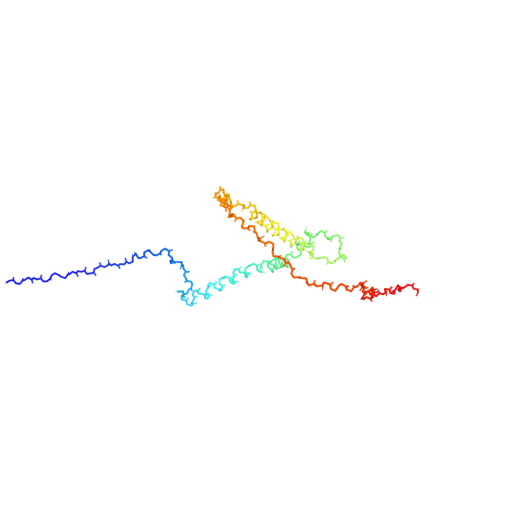 1 92 ? 0.120 -6.353 8.530 1.00 89.88 92 LYS A O 1
ATOM 742 N N . ALA A 1 93 ? -2.083 -6.714 8.755 1.00 88.25 93 ALA A N 1
ATOM 743 C CA . ALA A 1 93 ? -2.024 -8.113 8.336 1.00 88.25 93 ALA A CA 1
ATOM 744 C C . ALA A 1 93 ? -1.457 -8.277 6.915 1.00 88.25 93 ALA A C 1
ATOM 746 O O . ALA A 1 93 ? -0.706 -9.215 6.654 1.00 88.25 93 ALA A O 1
ATOM 747 N N . THR A 1 94 ? -1.785 -7.351 6.009 1.00 84.44 94 THR A N 1
ATOM 748 C CA . THR A 1 94 ? -1.263 -7.361 4.635 1.00 84.44 94 THR A CA 1
ATOM 749 C C . THR A 1 94 ? 0.234 -7.043 4.622 1.00 84.44 94 THR A C 1
ATOM 751 O O . THR A 1 94 ? 1.003 -7.814 4.053 1.00 84.44 94 THR A O 1
ATOM 754 N N . GLN A 1 95 ? 0.667 -5.991 5.328 1.00 84.06 95 GLN A N 1
ATOM 755 C CA . GLN A 1 95 ? 2.084 -5.607 5.421 1.00 84.06 95 GLN A CA 1
ATOM 756 C C . GLN A 1 95 ? 2.953 -6.714 6.029 1.00 84.06 95 GLN A C 1
ATOM 758 O O . GLN A 1 95 ? 3.971 -7.083 5.451 1.00 84.06 95 GLN A O 1
ATOM 763 N N . GLU A 1 96 ? 2.523 -7.314 7.142 1.00 84.75 96 GLU A N 1
ATOM 764 C CA . GLU A 1 96 ? 3.257 -8.423 7.761 1.00 84.75 96 GLU A CA 1
ATOM 765 C C . GLU A 1 96 ? 3.345 -9.648 6.843 1.00 84.75 96 GLU A C 1
ATOM 767 O O . GLU A 1 96 ? 4.343 -10.368 6.860 1.00 84.75 96 GLU A O 1
ATOM 772 N N . SER A 1 97 ? 2.303 -9.922 6.049 1.00 79.88 97 SER A N 1
ATOM 773 C CA . SER A 1 97 ? 2.319 -11.040 5.101 1.00 79.88 97 SER A CA 1
ATOM 774 C C . SER A 1 97 ? 3.299 -10.807 3.947 1.00 79.88 97 SER A C 1
ATOM 776 O O . SER A 1 97 ? 4.008 -11.735 3.552 1.00 79.88 97 SER A O 1
ATOM 778 N N . GLU A 1 98 ? 3.395 -9.571 3.453 1.00 78.62 98 GLU A N 1
ATOM 779 C CA . GLU A 1 98 ? 4.354 -9.180 2.418 1.00 78.62 98 GLU A CA 1
ATOM 780 C C . GLU A 1 98 ? 5.791 -9.224 2.949 1.00 78.62 98 GLU A C 1
ATOM 782 O O . GLU A 1 98 ? 6.673 -9.763 2.282 1.00 78.62 98 GLU A O 1
ATOM 787 N N . GLU A 1 99 ? 6.025 -8.748 4.173 1.00 76.56 99 GLU A N 1
ATOM 788 C CA . GLU A 1 99 ? 7.339 -8.770 4.822 1.00 76.56 99 GLU A CA 1
ATOM 789 C C . GLU A 1 99 ? 7.803 -10.203 5.133 1.00 76.56 99 GLU A C 1
ATOM 791 O O . GLU A 1 99 ? 8.954 -10.567 4.869 1.00 76.56 99 GLU A O 1
ATOM 796 N N . LYS A 1 100 ? 6.901 -11.070 5.612 1.00 74.44 100 LYS A N 1
ATOM 797 C CA . LYS A 1 100 ? 7.186 -12.501 5.820 1.00 74.44 100 LYS A CA 1
ATOM 798 C C . LYS A 1 100 ? 7.490 -13.219 4.507 1.00 74.44 100 LYS A C 1
ATOM 800 O O . LYS A 1 100 ? 8.420 -14.016 4.452 1.00 74.44 100 LYS A O 1
ATOM 805 N N . GLN A 1 101 ? 6.762 -12.924 3.430 1.00 74.50 101 GLN A N 1
ATOM 806 C CA . GLN A 1 101 ? 7.093 -13.479 2.114 1.00 74.50 101 GLN A CA 1
ATOM 807 C C . GLN A 1 101 ? 8.424 -12.947 1.570 1.00 74.50 101 GLN A C 1
ATOM 809 O O . GLN A 1 101 ? 9.181 -13.711 0.973 1.00 74.50 101 G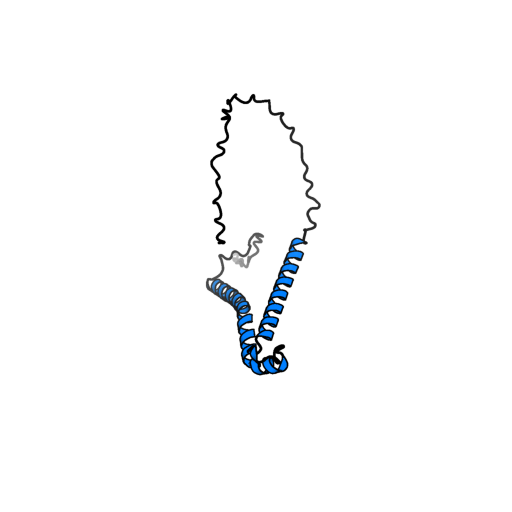LN A O 1
ATOM 814 N N . ALA A 1 102 ? 8.728 -11.661 1.762 1.00 73.62 102 ALA A N 1
ATOM 815 C CA . ALA A 1 102 ? 9.984 -11.060 1.319 1.00 73.62 102 ALA A CA 1
ATOM 816 C C . ALA A 1 102 ? 11.189 -11.649 2.065 1.00 73.62 102 ALA A C 1
ATOM 818 O O . ALA A 1 102 ? 12.168 -12.048 1.437 1.00 73.62 102 ALA A O 1
ATOM 819 N N . SER A 1 103 ? 11.089 -11.776 3.389 1.00 73.56 103 SER A N 1
ATOM 820 C CA . SER A 1 103 ? 12.118 -12.387 4.238 1.00 73.56 103 SER A CA 1
ATOM 821 C C . SER A 1 103 ? 12.307 -13.878 3.959 1.00 73.56 103 SER A C 1
ATOM 823 O O . SER A 1 103 ? 13.446 -14.329 3.870 1.0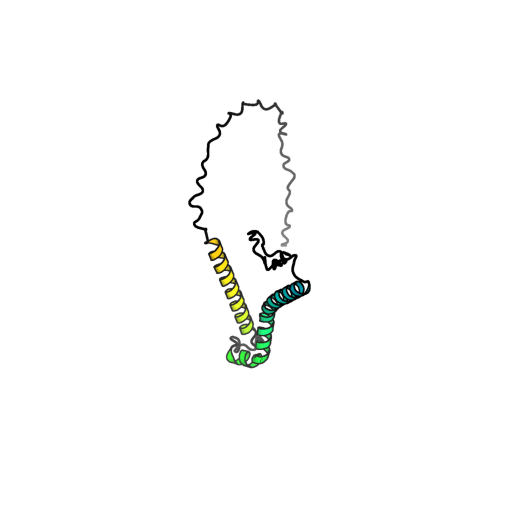0 73.56 103 SER A O 1
ATOM 825 N N . GLN A 1 104 ? 11.231 -14.643 3.740 1.00 74.56 104 GLN A N 1
ATOM 826 C CA . GLN A 1 104 ? 11.338 -16.050 3.336 1.00 74.56 104 GLN A CA 1
ATOM 827 C C . GLN A 1 104 ? 12.012 -16.209 1.970 1.00 74.56 104 GLN A C 1
ATOM 829 O O . GLN A 1 104 ? 12.892 -17.055 1.832 1.00 74.56 104 GLN A O 1
ATOM 834 N N . ARG A 1 105 ? 11.661 -15.370 0.983 1.00 73.69 105 ARG A N 1
ATOM 835 C CA . ARG A 1 105 ? 12.326 -15.368 -0.332 1.00 73.69 105 ARG A CA 1
ATOM 836 C C . ARG A 1 105 ? 13.805 -15.002 -0.228 1.00 73.69 105 ARG A C 1
ATOM 838 O O . ARG A 1 105 ? 14.635 -15.643 -0.869 1.00 73.69 105 ARG A O 1
ATOM 845 N N . PHE A 1 106 ? 14.133 -14.009 0.595 1.00 75.44 106 PHE A N 1
ATOM 846 C CA . PHE A 1 106 ? 15.514 -13.606 0.840 1.00 75.44 106 PHE A CA 1
ATOM 847 C C . PHE A 1 106 ? 16.323 -14.729 1.501 1.00 75.44 106 PHE A C 1
ATOM 849 O O . PHE A 1 106 ? 17.432 -15.021 1.063 1.00 75.44 106 PHE A O 1
ATOM 856 N N . LEU A 1 107 ? 15.754 -15.419 2.498 1.00 77.88 107 LEU A N 1
ATOM 857 C CA . LEU A 1 107 ? 16.413 -16.565 3.125 1.00 77.88 107 LEU A CA 1
ATOM 858 C C . LEU A 1 107 ? 16.637 -17.711 2.138 1.00 77.88 107 LEU A C 1
ATOM 860 O O . LEU A 1 107 ? 17.729 -18.267 2.114 1.00 77.88 107 LEU A O 1
ATOM 864 N N . SER A 1 108 ? 15.642 -18.045 1.307 1.00 72.62 108 SER A N 1
ATOM 865 C CA . SER A 1 108 ? 15.805 -19.096 0.294 1.00 72.62 108 SER A CA 1
ATOM 866 C C . SER A 1 108 ? 16.893 -18.760 -0.727 1.00 72.62 108 SER A C 1
ATOM 868 O O . SER A 1 108 ? 17.670 -19.636 -1.076 1.00 72.62 108 SER A O 1
ATOM 870 N N . GLN A 1 109 ? 17.016 -17.492 -1.135 1.00 73.44 109 GLN A N 1
ATOM 871 C CA . GLN A 1 109 ? 18.078 -17.051 -2.046 1.00 73.44 109 GLN A CA 1
ATOM 872 C C . GLN A 1 109 ? 19.464 -17.058 -1.388 1.00 73.44 109 GLN A C 1
ATOM 874 O O . GLN A 1 109 ? 20.458 -17.323 -2.055 1.00 73.44 109 GLN A O 1
ATOM 879 N N . LEU A 1 110 ? 19.549 -16.779 -0.084 1.00 72.62 110 LEU A N 1
ATOM 880 C CA . LEU A 1 110 ? 20.814 -16.809 0.655 1.00 72.62 110 LEU A CA 1
ATOM 881 C C . LEU A 1 110 ? 21.291 -18.244 0.953 1.00 72.62 110 LEU A C 1
ATOM 883 O O . LEU A 1 110 ? 22.488 -18.476 1.097 1.00 72.62 110 LEU A O 1
ATOM 887 N N . LEU A 1 111 ? 20.359 -19.198 1.049 1.00 68.81 111 LEU A N 1
ATOM 888 C CA . LEU A 1 111 ? 20.623 -20.622 1.292 1.00 68.81 111 LEU A CA 1
ATOM 889 C C . LEU A 1 111 ? 20.898 -21.429 0.014 1.00 68.81 111 LEU A C 1
ATOM 891 O O . LEU A 1 111 ? 21.334 -22.576 0.109 1.00 68.81 111 LEU A O 1
ATOM 895 N N . GLU A 1 112 ? 20.706 -20.848 -1.170 1.00 65.12 112 GLU A N 1
ATOM 896 C CA . GLU A 1 112 ? 21.159 -21.434 -2.431 1.00 65.12 112 GLU A CA 1
ATOM 897 C C . GLU A 1 112 ? 22.676 -21.228 -2.584 1.00 65.12 112 GLU A C 1
ATOM 899 O O . GLU A 1 112 ? 23.156 -20.393 -3.347 1.00 65.12 112 GLU A O 1
ATOM 904 N N . MET A 1 113 ? 23.463 -22.014 -1.844 1.00 60.75 113 MET A N 1
ATOM 905 C CA . MET A 1 113 ? 24.844 -22.297 -2.233 1.00 60.75 113 MET A CA 1
ATOM 906 C C . MET A 1 113 ? 24.792 -23.208 -3.467 1.00 60.75 113 MET A C 1
ATOM 908 O O . MET A 1 113 ? 24.364 -24.357 -3.327 1.00 60.75 113 MET A O 1
ATOM 912 N N . PRO A 1 114 ? 25.209 -22.764 -4.670 1.00 58.50 114 PRO A N 1
ATOM 913 C CA . PRO A 1 114 ? 25.366 -23.692 -5.777 1.00 58.50 114 PRO A CA 1
ATOM 914 C C . PRO A 1 114 ? 26.393 -24.750 -5.368 1.00 58.50 114 PRO A C 1
ATOM 916 O O . PRO A 1 114 ? 27.547 -24.436 -5.069 1.00 58.50 114 PRO A O 1
ATOM 919 N N . ALA A 1 115 ? 25.967 -26.012 -5.364 1.00 55.78 115 ALA A N 1
ATOM 920 C CA . ALA A 1 115 ? 26.780 -27.197 -5.087 1.00 55.78 115 ALA A CA 1
ATOM 921 C C . ALA A 1 115 ? 27.829 -27.488 -6.189 1.00 55.78 115 ALA A C 1
ATOM 923 O O . ALA A 1 115 ? 28.215 -28.628 -6.406 1.00 55.78 115 ALA A O 1
ATOM 924 N N . GLU A 1 116 ? 28.300 -26.450 -6.880 1.00 52.16 116 GLU A N 1
ATOM 925 C CA . GLU A 1 116 ? 29.235 -26.497 -8.010 1.00 52.16 116 GLU A CA 1
ATOM 926 C C . GLU A 1 116 ? 30.654 -26.047 -7.599 1.00 52.16 116 GLU A C 1
ATOM 928 O O . GLU A 1 116 ? 31.558 -25.966 -8.423 1.00 52.16 116 GLU A O 1
ATOM 933 N N . LEU A 1 117 ? 30.902 -25.757 -6.314 1.00 56.41 117 LEU A N 1
ATOM 934 C CA . LEU A 1 117 ? 32.245 -25.413 -5.810 1.00 56.41 117 LEU A CA 1
ATOM 935 C C . LEU A 1 117 ? 33.144 -26.641 -5.563 1.00 56.41 117 LEU A C 1
ATOM 937 O O . LEU A 1 117 ? 34.239 -26.498 -5.021 1.00 56.41 117 LEU A O 1
ATOM 941 N N . SER A 1 118 ? 32.717 -27.842 -5.968 1.00 57.00 118 SER A N 1
ATOM 942 C CA . SER A 1 118 ? 33.435 -29.089 -5.672 1.00 57.00 118 SER A CA 1
ATOM 943 C C . SER A 1 118 ? 34.705 -29.322 -6.505 1.00 57.00 118 SER A C 1
ATOM 945 O O . SER A 1 118 ? 35.434 -30.264 -6.204 1.00 57.00 118 SER A O 1
ATOM 947 N N . GLU A 1 119 ? 35.026 -28.494 -7.505 1.00 60.19 119 GLU A N 1
ATOM 948 C CA . GLU A 1 119 ? 36.210 -28.725 -8.356 1.00 60.19 119 GLU A CA 1
ATOM 949 C C . GLU A 1 119 ? 37.158 -27.528 -8.508 1.00 60.19 119 GLU A C 1
ATOM 951 O O . GLU A 1 119 ? 38.049 -27.548 -9.359 1.00 60.19 119 GLU A O 1
ATOM 956 N N . LEU A 1 120 ? 37.075 -26.500 -7.653 1.00 56.28 120 LEU A N 1
ATOM 957 C CA . LEU A 1 120 ? 38.128 -25.479 -7.629 1.00 56.28 120 LEU A CA 1
ATOM 958 C C . LEU A 1 120 ? 39.335 -25.972 -6.812 1.00 56.28 120 LEU A C 1
ATOM 960 O O . LEU A 1 120 ? 39.617 -25.504 -5.710 1.00 56.28 120 LEU A O 1
ATOM 964 N N . ALA A 1 121 ? 40.070 -26.936 -7.363 1.00 62.22 121 ALA A N 1
ATOM 965 C CA . ALA A 1 121 ? 41.380 -27.314 -6.856 1.00 62.22 121 ALA A CA 1
ATOM 966 C C . ALA A 1 121 ? 42.371 -26.171 -7.137 1.00 62.22 121 ALA A C 1
ATOM 968 O O . ALA A 1 121 ? 43.027 -26.120 -8.179 1.00 62.22 121 ALA A O 1
ATOM 969 N N . ILE A 1 122 ? 42.474 -25.221 -6.206 1.00 60.53 122 ILE A N 1
ATOM 970 C CA . ILE A 1 122 ? 43.505 -24.181 -6.232 1.00 60.53 122 ILE A CA 1
ATOM 971 C C . ILE A 1 122 ? 44.853 -24.866 -5.980 1.00 60.53 122 ILE A C 1
ATOM 973 O O . ILE A 1 122 ? 45.276 -25.064 -4.843 1.00 60.53 122 ILE A O 1
ATOM 977 N N . SER A 1 123 ? 45.541 -25.249 -7.054 1.00 60.56 123 SER A N 1
ATOM 978 C CA . SER A 1 123 ? 46.922 -25.724 -6.982 1.00 60.56 123 SER A CA 1
ATOM 979 C C . SER A 1 123 ? 47.844 -24.537 -6.707 1.00 60.56 123 SER A C 1
ATOM 981 O O . SER A 1 123 ? 48.377 -23.912 -7.627 1.00 60.56 123 SER A O 1
ATOM 983 N N . PHE A 1 124 ? 48.060 -24.236 -5.430 1.00 58.00 124 PHE A N 1
ATOM 984 C CA . PHE A 1 124 ? 49.063 -23.271 -5.001 1.00 58.00 124 PHE A CA 1
ATOM 985 C C . PHE A 1 124 ? 50.460 -23.847 -5.275 1.00 58.00 124 PHE A C 1
ATOM 987 O O . PHE A 1 124 ? 50.937 -24.715 -4.549 1.00 58.00 124 PHE A O 1
ATOM 994 N N . LYS A 1 125 ? 51.124 -23.397 -6.346 1.00 69.19 125 LYS A N 1
ATOM 995 C CA . LYS A 1 125 ? 52.564 -23.629 -6.517 1.00 69.19 125 LYS A CA 1
ATOM 996 C C . LYS A 1 125 ? 53.274 -22.574 -5.675 1.00 69.19 125 LYS A C 1
ATOM 998 O O . LYS A 1 125 ? 53.209 -21.404 -6.057 1.00 69.19 125 LYS A O 1
ATOM 1003 N N . PRO A 1 126 ? 53.908 -22.925 -4.543 1.00 64.31 126 PRO A N 1
ATOM 1004 C CA . PRO A 1 126 ? 54.624 -21.935 -3.761 1.00 64.31 126 PRO A CA 1
ATOM 1005 C C . PRO A 1 126 ? 55.785 -21.421 -4.616 1.00 64.31 126 PRO A C 1
ATOM 1007 O O . PRO A 1 126 ? 56.777 -22.114 -4.832 1.00 64.31 126 PRO A O 1
ATOM 1010 N N . SER A 1 127 ? 55.635 -20.212 -5.156 1.00 66.94 127 SER A N 1
ATOM 1011 C CA . SER A 1 127 ? 56.756 -19.457 -5.701 1.00 66.94 127 SER A CA 1
ATOM 1012 C C . SER A 1 127 ? 57.736 -19.271 -4.554 1.00 66.94 127 SER A C 1
ATOM 1014 O O . SER A 1 127 ? 57.375 -18.662 -3.546 1.00 66.94 127 SER A O 1
ATOM 1016 N N . ALA A 1 128 ? 58.940 -19.831 -4.685 1.00 64.06 128 ALA A N 1
ATOM 1017 C CA . ALA A 1 128 ? 60.003 -19.662 -3.708 1.00 64.06 128 ALA A CA 1
ATOM 1018 C C . ALA A 1 128 ? 60.130 -18.169 -3.380 1.00 64.06 128 ALA A C 1
ATOM 1020 O O . ALA A 1 128 ? 60.359 -17.341 -4.264 1.00 64.06 128 ALA A O 1
ATOM 1021 N N . TYR A 1 129 ? 59.892 -17.820 -2.119 1.00 62.91 129 TYR A N 1
ATOM 1022 C CA . TYR A 1 129 ? 60.088 -16.465 -1.645 1.00 62.91 129 TYR A CA 1
ATOM 1023 C C . TYR A 1 129 ? 61.580 -16.160 -1.787 1.00 62.91 129 TYR A C 1
ATOM 1025 O O . TYR A 1 129 ? 62.434 -16.844 -1.224 1.00 62.91 129 TYR A O 1
ATOM 1033 N N . VAL A 1 130 ? 61.909 -15.140 -2.573 1.00 61.69 130 VAL A N 1
ATOM 1034 C CA . VAL A 1 130 ? 63.221 -14.511 -2.472 1.00 61.69 130 VAL A CA 1
ATOM 1035 C C . VAL A 1 130 ? 63.260 -13.901 -1.076 1.00 61.69 130 VAL A C 1
ATOM 1037 O O . VAL A 1 130 ? 62.424 -13.061 -0.739 1.00 61.69 130 VAL A O 1
ATOM 1040 N N . LEU A 1 131 ? 64.176 -14.378 -0.233 1.00 61.41 131 LEU A N 1
ATOM 1041 C CA . LEU A 1 131 ? 64.471 -13.750 1.048 1.00 61.41 131 LEU A CA 1
ATOM 1042 C C . LEU A 1 131 ? 64.913 -12.315 0.729 1.00 61.41 131 LEU A C 1
ATOM 1044 O O . LEU A 1 131 ? 66.004 -12.115 0.194 1.00 61.41 131 LEU A O 1
ATOM 1048 N N . TRP A 1 132 ? 64.036 -11.335 0.959 1.00 58.75 132 TRP A N 1
ATOM 1049 C CA . TRP A 1 132 ? 64.362 -9.924 0.783 1.00 58.75 132 TRP A CA 1
ATOM 1050 C C . TRP A 1 132 ? 65.642 -9.643 1.563 1.00 58.75 132 TRP A C 1
ATOM 1052 O O . TRP A 1 132 ? 65.697 -9.852 2.776 1.00 58.75 132 TRP A O 1
ATOM 1062 N N . GLN A 1 133 ? 66.693 -9.233 0.851 1.00 62.88 133 GLN A N 1
ATOM 1063 C CA . GLN A 1 133 ? 67.916 -8.773 1.490 1.00 62.88 133 GLN A CA 1
ATOM 1064 C C . GLN A 1 133 ? 67.540 -7.660 2.466 1.00 62.88 133 GLN A C 1
ATOM 1066 O O . GLN A 1 133 ? 66.761 -6.768 2.123 1.00 62.88 133 GLN A O 1
ATOM 1071 N N . ALA A 1 134 ? 68.068 -7.746 3.686 1.00 64.50 134 ALA A N 1
ATOM 1072 C CA . ALA A 1 134 ? 67.898 -6.725 4.702 1.00 64.50 134 ALA A CA 1
ATOM 1073 C C . ALA A 1 134 ? 68.447 -5.397 4.165 1.00 64.50 134 ALA A C 1
ATOM 1075 O O . ALA A 1 134 ? 69.650 -5.147 4.192 1.00 64.50 134 ALA A O 1
ATOM 1076 N N . VAL A 1 135 ? 67.560 -4.555 3.641 1.00 62.69 135 VAL A N 1
ATOM 1077 C CA . VAL A 1 135 ? 67.867 -3.156 3.373 1.00 62.69 135 VAL A CA 1
ATOM 1078 C C . VAL A 1 135 ? 67.955 -2.485 4.734 1.00 62.69 135 VAL A C 1
ATOM 1080 O O . VAL A 1 135 ? 66.981 -2.453 5.488 1.00 62.69 135 VAL A O 1
ATOM 1083 N N . SER A 1 136 ? 69.139 -1.985 5.074 1.00 67.56 136 SER A N 1
ATOM 1084 C CA . SER A 1 136 ? 69.317 -1.135 6.242 1.00 67.56 136 SER A CA 1
ATOM 1085 C C . SER A 1 136 ? 68.427 0.099 6.086 1.00 67.56 136 SER A C 1
ATOM 1087 O O . SER A 1 136 ? 68.558 0.868 5.133 1.00 67.56 136 SER A O 1
ATOM 1089 N N . ALA A 1 137 ? 67.485 0.272 7.014 1.00 62.53 137 ALA A N 1
ATOM 1090 C CA . ALA A 1 137 ? 66.653 1.465 7.057 1.00 62.53 137 ALA A CA 1
ATOM 1091 C C . ALA A 1 137 ? 67.557 2.702 7.231 1.00 62.53 137 ALA A C 1
ATOM 1093 O O . ALA A 1 137 ? 68.449 2.679 8.088 1.00 62.53 137 ALA A O 1
ATOM 1094 N N . PRO A 1 138 ? 67.369 3.779 6.448 1.00 60.06 138 PRO A N 1
ATOM 1095 C CA . PRO A 1 138 ? 68.110 5.009 6.673 1.00 60.06 138 PRO A CA 1
ATOM 1096 C C . PRO A 1 138 ? 67.725 5.569 8.043 1.00 60.06 138 PRO A C 1
ATOM 1098 O O . PRO A 1 138 ? 66.553 5.557 8.418 1.00 60.06 138 PRO A O 1
ATOM 1101 N N . ALA A 1 139 ? 68.715 6.056 8.791 1.00 62.81 139 ALA A N 1
ATOM 1102 C CA . ALA A 1 139 ? 68.525 6.666 10.099 1.00 62.81 139 ALA A CA 1
ATOM 1103 C C . ALA A 1 139 ? 67.785 8.009 9.967 1.00 62.81 139 ALA A C 1
ATOM 1105 O O . ALA A 1 139 ? 68.387 9.077 10.052 1.00 62.81 139 ALA A O 1
ATOM 1106 N N . TYR A 1 140 ? 66.472 7.977 9.745 1.00 58.72 140 TYR A N 1
ATOM 1107 C CA . TYR A 1 140 ? 65.641 9.130 10.045 1.00 58.72 140 TYR A CA 1
ATOM 1108 C C . TYR A 1 140 ? 65.524 9.199 11.568 1.00 58.72 140 TYR A C 1
ATOM 1110 O O . TYR A 1 140 ? 64.930 8.343 12.222 1.00 58.72 140 TYR A O 1
ATOM 1118 N N . ALA A 1 141 ? 66.169 10.201 12.156 1.00 61.00 141 ALA A N 1
ATOM 1119 C CA . ALA A 1 141 ? 65.999 10.517 13.560 1.00 61.00 141 ALA A CA 1
ATOM 1120 C C . ALA A 1 141 ? 64.529 10.893 13.788 1.00 61.00 141 ALA A C 1
ATOM 1122 O O . ALA A 1 141 ? 64.083 11.971 13.392 1.00 61.00 141 ALA A O 1
ATOM 1123 N N . CYS A 1 142 ? 63.757 9.998 14.404 1.00 58.28 142 CYS A N 1
ATOM 1124 C CA . CYS A 1 142 ? 62.456 10.352 14.949 1.00 58.28 142 CYS A CA 1
ATOM 1125 C C . CYS A 1 142 ? 62.668 11.394 16.052 1.00 58.28 142 CYS A C 1
ATOM 1127 O O . CYS A 1 142 ? 63.004 11.055 17.186 1.00 58.28 142 CYS A O 1
ATOM 1129 N N . PHE A 1 143 ? 62.458 12.669 15.726 1.00 57.62 143 PHE A N 1
ATOM 1130 C CA . PHE A 1 143 ? 62.210 13.692 16.732 1.00 57.62 143 PHE A CA 1
ATOM 1131 C C . PHE A 1 143 ? 60.840 13.412 17.349 1.00 57.62 143 PHE A C 1
ATOM 1133 O O . PHE A 1 143 ? 59.807 13.847 16.847 1.00 57.62 143 PHE A O 1
ATOM 1140 N N . PHE A 1 144 ? 60.833 12.642 18.433 1.00 64.50 144 PHE A N 1
ATOM 1141 C CA . PHE A 1 144 ? 59.697 12.576 19.337 1.00 64.50 144 PHE A CA 1
ATOM 1142 C C . PHE A 1 144 ? 59.735 13.821 20.230 1.00 64.50 144 PHE A C 1
ATOM 1144 O O . PHE A 1 144 ? 60.642 13.932 21.059 1.00 64.50 144 PHE A O 1
ATOM 1151 N N . PRO A 1 145 ? 58.792 14.772 20.113 1.00 61.91 145 PRO A N 1
ATOM 1152 C CA . PRO A 1 145 ? 58.616 15.755 21.168 1.00 61.91 145 PRO A CA 1
ATOM 1153 C C . PRO A 1 145 ? 58.136 15.013 22.421 1.00 61.91 145 PRO A C 1
ATOM 1155 O O . PRO A 1 145 ? 57.105 14.345 22.414 1.00 61.91 145 PRO A O 1
ATOM 1158 N N . SER A 1 146 ? 58.892 15.117 23.509 1.00 63.97 146 SER A N 1
ATOM 1159 C CA . SER A 1 146 ? 58.661 14.409 24.777 1.00 63.97 146 SER A CA 1
ATOM 1160 C C . SER A 1 146 ? 57.473 14.941 25.593 1.00 63.97 146 SER A C 1
ATOM 1162 O O . SER A 1 146 ? 57.327 14.600 26.764 1.00 63.97 146 SER A O 1
ATOM 1164 N N . SER A 1 147 ? 56.598 15.758 25.001 1.00 67.00 147 SER A N 1
ATOM 1165 C CA . SER A 1 147 ? 55.401 16.256 25.678 1.00 67.00 147 SER A CA 1
ATOM 1166 C C . SER A 1 147 ? 54.175 16.203 24.771 1.00 67.00 147 SER A C 1
ATOM 1168 O O . SER A 1 147 ? 54.106 16.843 23.723 1.00 67.00 147 SER A O 1
ATOM 1170 N N . LEU A 1 148 ? 53.185 15.419 25.201 1.00 61.44 148 LEU A N 1
ATOM 1171 C CA . LEU A 1 148 ? 51.817 15.507 24.705 1.00 61.44 148 LEU A CA 1
ATOM 1172 C C . LEU A 1 148 ? 51.192 16.807 25.240 1.00 61.44 148 LEU A C 1
ATOM 1174 O O . LEU A 1 148 ? 51.211 17.016 26.456 1.00 61.44 148 LEU A O 1
ATOM 1178 N N . PRO A 1 149 ? 50.591 17.664 24.397 1.00 61.53 149 PRO A N 1
ATOM 1179 C CA . PRO A 1 149 ? 49.822 18.795 24.888 1.00 61.53 149 PRO A CA 1
ATOM 1180 C C . PRO A 1 149 ? 48.532 18.271 25.532 1.00 61.53 149 PRO A C 1
ATOM 1182 O O . PRO A 1 149 ? 47.551 17.963 24.859 1.00 61.53 149 PRO A O 1
ATOM 1185 N N . THR A 1 150 ? 48.511 18.185 26.861 1.00 63.38 150 THR A N 1
ATOM 1186 C CA . THR A 1 150 ? 47.377 17.733 27.691 1.00 63.38 150 THR A CA 1
ATOM 1187 C C . THR A 1 150 ? 46.225 18.751 27.769 1.00 63.38 150 THR A C 1
ATOM 1189 O O . THR A 1 150 ? 45.488 18.801 28.750 1.00 63.38 150 THR A O 1
ATOM 1192 N N . GLY A 1 151 ? 46.046 19.589 26.744 1.00 64.69 151 GLY A N 1
ATOM 1193 C CA . GLY A 1 151 ? 45.232 20.805 26.843 1.00 64.69 151 GLY A CA 1
ATOM 1194 C C . GLY A 1 151 ? 44.111 20.996 25.823 1.00 64.69 151 GLY A C 1
ATOM 1195 O O . GLY A 1 151 ? 43.427 22.011 25.916 1.00 64.69 151 GLY A O 1
ATOM 1196 N N . ILE A 1 152 ? 43.907 20.096 24.855 1.00 66.31 152 ILE A N 1
ATOM 1197 C CA . ILE A 1 152 ? 43.070 20.414 23.675 1.00 66.31 152 ILE A CA 1
ATOM 1198 C C . ILE A 1 152 ? 41.638 19.863 23.744 1.00 66.31 152 ILE A C 1
ATOM 1200 O O . ILE A 1 152 ? 40.797 20.259 22.942 1.00 66.31 152 ILE A O 1
ATOM 1204 N N . PHE A 1 153 ? 41.286 19.058 24.749 1.00 66.31 153 PHE A N 1
ATOM 1205 C CA . PHE A 1 153 ? 39.895 18.635 24.927 1.00 66.31 153 PHE A CA 1
ATOM 1206 C C . PHE A 1 153 ? 39.338 19.058 26.286 1.00 66.31 153 PHE A C 1
ATOM 1208 O O . PHE A 1 153 ? 39.636 18.465 27.319 1.00 66.31 153 PHE A O 1
ATOM 1215 N N . ARG A 1 154 ? 38.507 20.105 26.279 1.00 67.88 154 ARG A N 1
ATOM 1216 C CA . ARG A 1 154 ? 37.639 20.479 27.401 1.00 67.88 154 ARG A CA 1
ATOM 1217 C C . ARG A 1 154 ? 36.191 20.309 26.940 1.00 67.88 154 ARG A C 1
ATOM 1219 O O . ARG A 1 154 ? 35.700 21.185 26.229 1.00 67.88 154 ARG A O 1
ATOM 1226 N N . PRO A 1 155 ? 35.510 19.205 27.288 1.00 67.19 155 PRO A N 1
ATOM 1227 C CA . PRO A 1 155 ? 34.090 19.080 26.999 1.00 67.19 155 PRO A CA 1
ATOM 1228 C C . PRO A 1 155 ? 33.308 20.168 27.762 1.00 67.19 155 PRO A C 1
ATOM 1230 O O . PRO A 1 155 ? 33.705 20.543 28.873 1.00 67.19 155 PRO A O 1
ATOM 1233 N N . PRO A 1 156 ? 32.223 20.710 27.184 1.00 65.62 156 PRO A N 1
ATOM 1234 C CA . PRO A 1 156 ? 31.427 21.747 27.827 1.00 65.62 156 PRO A CA 1
ATOM 1235 C C . PRO A 1 156 ? 30.835 21.222 29.140 1.00 65.62 156 PRO A C 1
ATOM 1237 O O . PRO A 1 156 ? 30.266 20.132 29.191 1.00 65.62 156 PRO A O 1
ATOM 1240 N N . LYS A 1 157 ? 30.967 22.006 30.217 1.00 71.31 157 LYS A N 1
ATOM 1241 C CA . LYS A 1 157 ? 30.297 21.715 31.488 1.00 71.31 157 LYS A CA 1
ATOM 1242 C C . LYS A 1 157 ? 28.797 21.915 31.277 1.00 71.31 157 LYS A C 1
ATOM 1244 O O . LYS A 1 157 ? 28.356 23.040 31.054 1.00 71.31 157 LYS A O 1
ATOM 1249 N N . LEU A 1 158 ? 28.032 20.829 31.332 1.00 62.28 158 LEU A N 1
ATOM 1250 C CA . LEU A 1 158 ? 26.574 20.874 31.410 1.00 62.28 158 LEU A CA 1
ATOM 1251 C C . LEU A 1 158 ? 26.211 21.597 32.714 1.00 62.28 158 LEU A C 1
ATOM 1253 O O . LEU A 1 158 ? 26.409 21.060 33.802 1.00 62.28 158 LEU A O 1
ATOM 1257 N N . LEU A 1 159 ? 25.747 22.844 32.603 1.00 58.03 159 LEU A N 1
ATOM 1258 C CA . LEU A 1 159 ? 25.098 23.552 33.701 1.00 58.03 159 LEU A CA 1
ATOM 1259 C C . LEU A 1 159 ? 23.853 22.748 34.085 1.00 58.03 159 LEU A C 1
ATOM 1261 O O . LEU A 1 159 ? 22.868 22.725 33.349 1.00 58.03 159 LEU A O 1
ATOM 1265 N N . SER A 1 160 ? 23.915 22.066 35.226 1.00 57.78 160 SER A N 1
ATOM 1266 C CA . SER A 1 160 ? 22.750 21.515 35.905 1.00 57.78 160 SER A CA 1
ATOM 1267 C C . SER A 1 160 ? 21.859 22.676 36.350 1.00 57.78 160 SER A C 1
ATOM 1269 O O . SER A 1 160 ? 22.071 23.267 37.407 1.00 57.78 160 SER A O 1
ATOM 1271 N N . PHE A 1 161 ? 20.887 23.026 35.511 1.00 54.91 161 PHE A N 1
ATOM 1272 C CA . PHE A 1 161 ? 19.761 23.888 35.859 1.00 54.91 161 PHE A CA 1
ATOM 1273 C C . PHE A 1 161 ? 18.815 23.098 36.773 1.00 54.91 161 PHE A C 1
ATOM 1275 O O . PHE A 1 161 ? 17.900 22.434 36.303 1.00 54.91 161 PHE A O 1
ATOM 1282 N N . PHE A 1 162 ? 19.083 23.121 38.076 1.00 50.66 162 PHE A N 1
ATOM 1283 C CA . PHE A 1 162 ? 18.094 22.842 39.116 1.00 50.66 162 PHE A CA 1
ATOM 1284 C C . PHE A 1 162 ? 18.490 23.621 40.373 1.00 50.66 162 PHE A C 1
ATOM 1286 O O . PHE A 1 162 ? 19.279 23.148 41.189 1.00 50.66 162 PHE A O 1
ATOM 1293 N N . ALA A 1 163 ? 17.965 24.839 40.470 1.00 44.72 163 ALA A N 1
ATOM 1294 C CA . ALA A 1 163 ? 17.661 25.560 41.702 1.00 44.72 163 ALA A CA 1
ATOM 1295 C C . ALA A 1 163 ? 16.662 26.665 41.347 1.00 44.72 163 ALA A C 1
ATOM 1297 O O . ALA A 1 163 ? 16.967 27.427 40.400 1.00 44.72 163 ALA A O 1
#

Sequence (163 aa):
MRWVSGKIFKSRTLFFGNNPNAGLTFAAMPPFIKSISVVFLTGLLLVRTLVVPMVFLDFSLRQEYIKTYLCENRSRPELHCDGTCYLAKKLKATQESEEKQASQRFLSQLLEMPAELSELAISFKPSAYVLWQAVSAPAYACFFPSSLPTGIFRPPKLLSFFA